Protein AF-A0A2V7I8X5-F1 (afdb_monomer)

Solvent-accessible surface area (backbone atoms only — not comparable to full-atom values): 5611 Å² total; per-residue (Å²): 108,69,52,76,79,36,79,85,63,81,86,85,86,81,80,52,68,72,61,45,58,56,58,72,71,51,79,95,72,78,91,53,64,64,49,34,68,77,73,60,54,71,85,90,58,57,72,68,51,38,41,64,73,49,48,50,55,51,52,50,62,65,49,58,70,51,64,71,69,74,76,66,88,84,87,88,82,88,80,85,81,129

Foldseek 3Di:
DVCVLPVPDDDDDDDDPVVVVVVVPDDPDDDCVCVCPVPNDDDPDDPVRCVPVPPSVVVCVVCVVVVVVVPDDDDDDDDDDD

Secondary structure (DSSP, 8-state):
-HHHH-TT--------HHHHHHHTTS-S----HHHHHHH----S--HHHIIIIIIHHHHHHHHHHHHTTTSS----------

Structure (mmCIF, N/CA/C/O backbone):
data_AF-A0A2V7I8X5-F1
#
_entry.id   AF-A0A2V7I8X5-F1
#
loop_
_atom_site.group_PDB
_atom_site.id
_atom_site.type_symbol
_atom_site.label_atom_id
_atom_site.label_alt_id
_atom_site.label_comp_id
_atom_site.label_asym_id
_atom_site.label_entity_id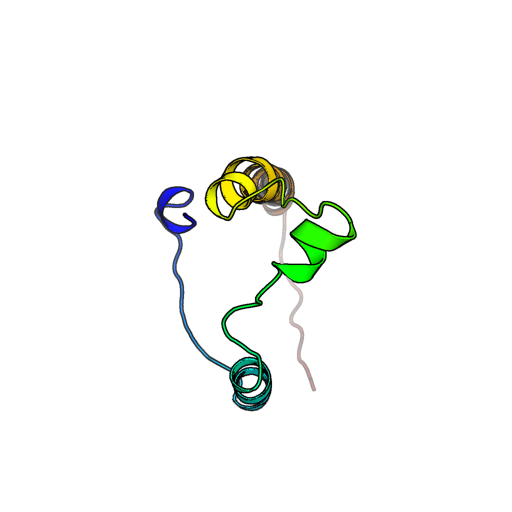
_atom_site.label_seq_id
_atom_site.pdbx_PDB_ins_code
_atom_site.Cartn_x
_atom_site.Cartn_y
_atom_site.Cartn_z
_atom_site.occupancy
_atom_site.B_iso_or_equiv
_atom_site.auth_seq_id
_atom_site.auth_comp_id
_atom_site.auth_asym_id
_atom_site.auth_atom_id
_atom_site.pdbx_PDB_model_num
ATOM 1 N N . LEU A 1 1 ? -3.773 -9.912 7.361 1.00 94.38 1 LEU A N 1
ATOM 2 C CA . LEU A 1 1 ? -2.987 -8.881 8.071 1.00 94.38 1 LEU A CA 1
ATOM 3 C C . LEU A 1 1 ? -3.836 -8.009 8.999 1.00 94.38 1 LEU A C 1
ATOM 5 O O . LEU A 1 1 ? -3.834 -8.277 10.190 1.00 94.38 1 LEU A O 1
ATOM 9 N N . VAL A 1 2 ? -4.638 -7.049 8.512 1.00 95.75 2 VAL A N 1
ATOM 10 C CA . VAL A 1 2 ? -5.397 -6.124 9.398 1.00 95.75 2 VAL A CA 1
ATOM 11 C C . VAL A 1 2 ? -6.321 -6.836 10.392 1.00 95.75 2 VAL A C 1
ATOM 13 O O . VAL A 1 2 ? -6.173 -6.638 11.589 1.00 95.75 2 VAL A O 1
ATOM 16 N N . ARG A 1 3 ? -7.226 -7.710 9.931 1.00 95.62 3 ARG A N 1
ATOM 17 C CA . ARG A 1 3 ? -8.134 -8.458 10.828 1.00 95.62 3 ARG A CA 1
ATOM 18 C C . ARG A 1 3 ? -7.417 -9.424 11.781 1.00 95.62 3 ARG A C 1
ATOM 20 O O . ARG A 1 3 ? -7.964 -9.758 12.820 1.00 95.62 3 ARG A O 1
ATOM 27 N N . GLN A 1 4 ? -6.206 -9.871 11.438 1.00 94.88 4 GLN A N 1
ATOM 28 C CA . GLN A 1 4 ? -5.388 -10.693 12.340 1.00 94.88 4 GLN A CA 1
ATOM 29 C C . GLN A 1 4 ? -4.786 -9.835 13.459 1.00 94.88 4 GLN A C 1
ATOM 31 O O . GLN A 1 4 ? -4.777 -10.254 14.608 1.00 94.88 4 GLN A O 1
ATOM 36 N N . ALA A 1 5 ? -4.320 -8.626 13.130 1.00 95.25 5 ALA A N 1
ATOM 37 C CA . ALA A 1 5 ? -3.787 -7.678 14.107 1.00 95.25 5 ALA A CA 1
ATOM 38 C C . ALA A 1 5 ? -4.886 -7.029 14.970 1.00 95.25 5 ALA A C 1
ATOM 40 O O . ALA A 1 5 ? -4.653 -6.704 16.131 1.00 95.25 5 ALA A O 1
ATOM 41 N N . PHE A 1 6 ? -6.087 -6.855 14.413 1.00 94.56 6 PHE A N 1
ATOM 42 C CA . PHE A 1 6 ? -7.231 -6.214 15.057 1.00 94.56 6 PHE A CA 1
ATOM 43 C C . PHE A 1 6 ? -8.492 -7.049 14.817 1.00 94.56 6 PHE A C 1
ATOM 45 O O . PHE A 1 6 ? -9.201 -6.856 13.830 1.00 94.56 6 PHE A O 1
ATOM 52 N N . ALA A 1 7 ? -8.775 -7.985 15.725 1.00 93.06 7 ALA A N 1
ATOM 53 C CA . ALA A 1 7 ? -9.852 -8.967 15.560 1.00 93.06 7 ALA A CA 1
ATOM 54 C C . ALA A 1 7 ? -11.248 -8.344 15.353 1.00 93.06 7 ALA A C 1
ATOM 56 O O . ALA A 1 7 ? -12.082 -8.924 14.666 1.00 93.06 7 ALA A O 1
ATOM 57 N N . GLY A 1 8 ? -11.489 -7.150 15.905 1.00 94.69 8 GLY A N 1
ATOM 58 C CA . GLY A 1 8 ? -12.740 -6.400 15.739 1.00 94.69 8 GLY A CA 1
ATOM 59 C C . GLY A 1 8 ? -12.769 -5.445 14.542 1.00 94.69 8 GLY A C 1
ATOM 60 O O . GLY A 1 8 ? -13.661 -4.610 14.468 1.00 94.69 8 GLY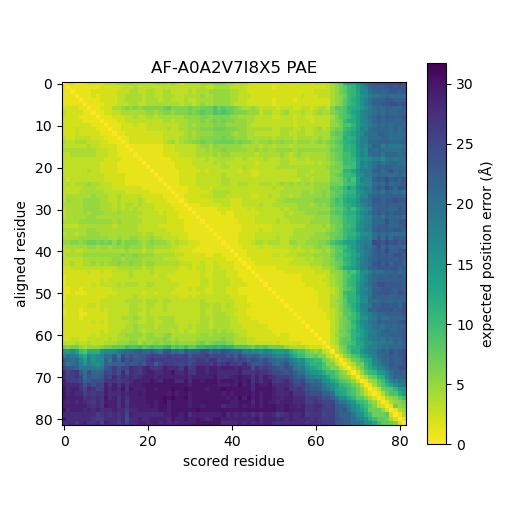 A O 1
ATOM 61 N N . ALA A 1 9 ? -11.786 -5.488 13.636 1.00 95.81 9 ALA A N 1
ATOM 62 C CA . ALA A 1 9 ? -11.746 -4.564 12.507 1.00 95.81 9 ALA A CA 1
ATOM 63 C C . ALA A 1 9 ? -12.848 -4.863 11.478 1.00 95.81 9 ALA A C 1
ATOM 65 O O . ALA A 1 9 ? -12.826 -5.880 10.772 1.00 95.81 9 ALA A O 1
ATOM 66 N N . GLU A 1 10 ? -13.766 -3.913 11.336 1.00 96.50 10 GLU A N 1
ATOM 67 C CA . GLU A 1 10 ? -14.790 -3.902 10.298 1.00 96.50 10 GLU A CA 1
ATOM 68 C C . GLU A 1 10 ? -14.281 -3.175 9.047 1.00 96.50 10 GLU A C 1
ATOM 70 O O . GLU A 1 10 ? -13.582 -2.166 9.126 1.00 96.50 10 GLU A O 1
ATOM 75 N N . ILE A 1 11 ? -14.606 -3.712 7.869 1.00 94.81 11 ILE A N 1
ATOM 76 C CA . ILE A 1 11 ? -14.199 -3.155 6.574 1.00 94.81 11 ILE A CA 1
ATOM 77 C C . ILE A 1 11 ? -15.444 -3.119 5.695 1.00 94.81 11 ILE A C 1
ATOM 79 O O . ILE A 1 11 ? -16.073 -4.157 5.488 1.00 94.81 11 ILE A O 1
ATOM 83 N N . ALA A 1 12 ? -15.772 -1.941 5.173 1.00 96.06 12 ALA A N 1
ATOM 84 C CA . ALA A 1 12 ? -16.859 -1.725 4.228 1.00 96.06 12 ALA A CA 1
ATOM 85 C C . ALA A 1 12 ? -16.328 -1.042 2.962 1.00 96.06 12 ALA A C 1
ATOM 87 O O . ALA A 1 12 ? -15.311 -0.349 2.999 1.00 96.06 12 ALA A O 1
ATOM 88 N N . PHE A 1 13 ? -17.033 -1.221 1.847 1.00 95.81 13 PHE A N 1
ATOM 89 C CA . PHE A 1 13 ? -16.661 -0.653 0.555 1.00 95.81 13 PHE A CA 1
ATOM 90 C C . PHE A 1 13 ? -17.780 0.253 0.048 1.00 95.81 13 PHE A C 1
ATOM 92 O O . PHE A 1 13 ? -18.875 -0.208 -0.261 1.00 95.81 13 PHE A O 1
ATOM 99 N N . ALA A 1 14 ? -17.483 1.545 -0.052 1.00 97.12 14 ALA A N 1
ATOM 100 C CA . ALA A 1 14 ? -18.343 2.551 -0.667 1.00 97.12 14 ALA A CA 1
ATOM 101 C C . ALA A 1 14 ? -17.502 3.363 -1.668 1.00 97.12 14 ALA A C 1
ATOM 103 O O . ALA A 1 14 ? -17.102 4.490 -1.366 1.00 97.12 14 ALA A O 1
ATOM 104 N N . PRO A 1 15 ? -17.121 2.762 -2.813 1.00 95.75 15 PRO A N 1
ATOM 105 C CA . PRO A 1 15 ? -16.184 3.383 -3.736 1.00 95.75 15 PRO A CA 1
ATOM 106 C C . PRO A 1 15 ? -16.788 4.633 -4.378 1.00 95.75 15 PRO A C 1
ATOM 108 O O . PRO A 1 15 ? -17.902 4.625 -4.905 1.00 95.75 15 PRO A O 1
ATOM 111 N N . ASP A 1 16 ? -16.010 5.711 -4.377 1.00 98.19 16 ASP A N 1
ATOM 112 C CA . ASP A 1 16 ? -16.296 6.879 -5.199 1.00 98.19 16 ASP A CA 1
ATOM 113 C C . ASP A 1 16 ? -16.004 6.538 -6.665 1.00 98.19 16 ASP A C 1
ATOM 115 O O . ASP A 1 16 ? -14.882 6.158 -7.004 1.00 98.19 16 ASP A O 1
ATOM 119 N N . ARG A 1 17 ? -17.000 6.690 -7.548 1.00 97.88 17 ARG A N 1
ATOM 120 C CA . ARG A 1 17 ? -16.876 6.280 -8.957 1.00 97.88 17 ARG A CA 1
ATOM 121 C C . ARG A 1 17 ? -15.762 7.010 -9.706 1.00 97.88 17 ARG A C 1
ATOM 123 O O . ARG A 1 17 ? -15.151 6.415 -10.587 1.00 97.88 17 ARG A O 1
ATOM 130 N N . ARG A 1 18 ? -15.490 8.279 -9.382 1.00 98.06 18 ARG A N 1
ATOM 131 C CA . ARG A 1 18 ? -14.428 9.043 -10.054 1.00 98.06 18 ARG A CA 1
ATOM 132 C C . ARG A 1 18 ? -13.056 8.542 -9.623 1.00 98.06 18 ARG A C 1
ATOM 134 O O . ARG A 1 18 ? -12.183 8.388 -10.467 1.00 98.06 18 ARG A O 1
ATOM 141 N N . ARG A 1 19 ? -12.870 8.259 -8.331 1.00 98.00 19 ARG A N 1
ATOM 142 C CA . ARG A 1 19 ? -11.613 7.688 -7.823 1.00 98.00 19 ARG A CA 1
ATOM 143 C C . ARG A 1 19 ? -11.406 6.253 -8.286 1.00 98.00 19 ARG A C 1
ATOM 145 O O . ARG A 1 19 ? -10.292 5.918 -8.666 1.00 98.00 19 ARG A O 1
ATOM 152 N N . GLN A 1 20 ? -12.462 5.442 -8.311 1.00 98.44 20 GLN A N 1
ATOM 153 C CA . GLN A 1 20 ? -12.380 4.068 -8.799 1.00 98.44 20 GLN A CA 1
ATOM 154 C C . GLN A 1 20 ? -11.932 4.033 -10.262 1.00 98.44 20 GLN A C 1
ATOM 156 O O . GLN A 1 20 ? -10.989 3.323 -10.568 1.00 98.44 20 GLN A O 1
ATOM 161 N N . ALA A 1 21 ? -12.486 4.893 -11.125 1.00 98.44 21 ALA A N 1
ATOM 162 C CA . ALA A 1 21 ? -12.064 4.974 -12.526 1.00 98.44 21 ALA A CA 1
ATOM 163 C C . ALA A 1 21 ? -10.574 5.336 -12.701 1.00 98.44 21 ALA A C 1
ATOM 165 O O . ALA A 1 21 ? -9.950 4.914 -13.671 1.00 98.44 21 ALA A O 1
ATOM 166 N N . ILE A 1 22 ? -9.990 6.104 -11.772 1.00 98.25 22 ILE A N 1
ATOM 167 C CA . ILE A 1 22 ? -8.546 6.382 -11.772 1.00 98.25 22 ILE A CA 1
ATOM 168 C C . ILE A 1 22 ? -7.772 5.116 -11.395 1.00 98.25 22 ILE A C 1
ATOM 170 O O . ILE A 1 22 ? -6.828 4.763 -12.094 1.00 98.25 22 ILE A O 1
ATOM 174 N N . VAL A 1 23 ? -8.180 4.422 -10.329 1.00 97.38 23 VAL A N 1
ATOM 175 C CA . VAL A 1 23 ? -7.528 3.180 -9.877 1.00 97.38 23 VAL A CA 1
ATOM 176 C C . VAL A 1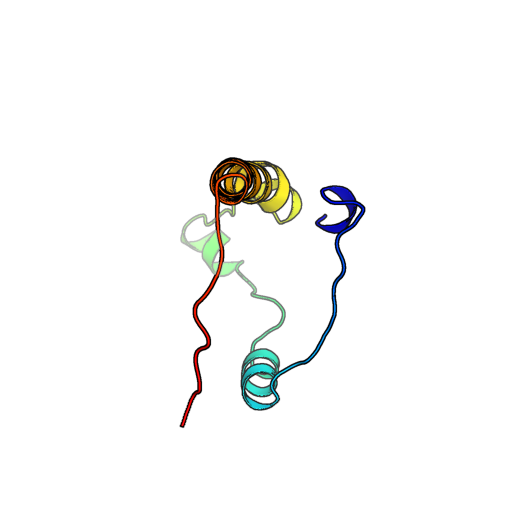 23 ? -7.619 2.088 -10.945 1.00 97.38 23 VAL A C 1
ATOM 178 O O . VAL A 1 23 ? -6.615 1.450 -11.235 1.00 97.38 23 VAL A O 1
ATOM 181 N N . ASP A 1 24 ? -8.776 1.938 -11.592 1.00 97.75 24 ASP A N 1
ATOM 182 C CA . ASP A 1 24 ? -9.014 0.957 -12.661 1.00 97.75 24 ASP A CA 1
ATOM 183 C C . ASP A 1 24 ? -8.134 1.197 -13.899 1.00 97.75 24 ASP A C 1
ATOM 185 O O . ASP A 1 24 ? -7.951 0.300 -14.717 1.00 97.75 24 ASP A O 1
ATOM 189 N N . SER A 1 25 ? -7.599 2.412 -14.062 1.00 97.88 25 SER A N 1
ATOM 190 C CA . SER A 1 25 ? -6.713 2.755 -15.179 1.00 97.88 25 SER A CA 1
ATOM 191 C C . SER A 1 25 ? -5.239 2.413 -14.932 1.00 97.88 25 SER A C 1
ATOM 193 O O . SER A 1 25 ? -4.428 2.521 -15.853 1.00 97.88 25 SER A O 1
ATOM 195 N N . TRP A 1 26 ? -4.866 2.046 -13.703 1.00 98.06 26 TRP A N 1
ATOM 196 C CA . TRP A 1 26 ? -3.484 1.728 -13.341 1.00 98.06 26 TRP A CA 1
ATOM 197 C C . TRP A 1 26 ? -3.170 0.247 -13.593 1.00 98.06 26 TRP A C 1
ATOM 199 O O . TRP A 1 26 ? -4.066 -0.592 -13.499 1.00 98.06 26 TRP A O 1
ATOM 209 N N . PRO A 1 27 ? -1.906 -0.104 -13.904 1.00 97.50 27 PRO A N 1
ATOM 210 C CA . PRO A 1 27 ? -1.507 -1.503 -13.989 1.00 97.50 27 PRO A CA 1
ATOM 211 C C . PRO A 1 27 ? -1.598 -2.170 -12.610 1.00 97.50 27 PRO A C 1
ATOM 213 O O . PRO A 1 27 ? -1.305 -1.544 -11.591 1.00 97.50 27 PRO A O 1
ATOM 216 N N . GLU A 1 28 ? -1.973 -3.448 -12.586 1.00 96.25 28 GLU A N 1
ATOM 217 C CA . GLU A 1 28 ? -2.037 -4.233 -11.346 1.00 96.25 28 GLU A CA 1
ATOM 218 C C . GLU A 1 28 ? -0.651 -4.580 -10.782 1.00 96.25 28 GLU A C 1
ATOM 220 O O . GLU A 1 28 ? -0.497 -4.709 -9.569 1.00 96.25 28 GLU A O 1
ATOM 225 N N . ASP A 1 29 ? 0.353 -4.699 -11.656 1.00 96.19 29 ASP A N 1
ATOM 226 C CA . ASP A 1 29 ? 1.726 -5.060 -11.311 1.00 96.19 29 ASP A CA 1
ATOM 227 C C . ASP A 1 29 ? 2.737 -4.331 -12.213 1.00 96.19 29 ASP A C 1
ATOM 229 O O . ASP A 1 29 ? 2.408 -3.858 -13.307 1.00 96.19 29 ASP A O 1
ATOM 233 N N . VAL A 1 30 ? 3.979 -4.225 -11.745 1.00 95.00 30 VAL A N 1
ATOM 234 C CA . VAL A 1 30 ? 5.072 -3.520 -12.418 1.00 95.00 30 VAL A CA 1
ATOM 235 C C . VAL A 1 30 ? 6.261 -4.460 -12.589 1.00 95.00 30 VAL A C 1
ATOM 237 O O . VAL A 1 30 ? 6.899 -4.855 -11.616 1.00 95.00 30 VAL A O 1
ATOM 240 N N . ASP A 1 31 ? 6.624 -4.745 -13.843 1.00 96.81 31 ASP A N 1
ATOM 241 C CA . ASP A 1 31 ? 7.881 -5.427 -14.160 1.00 96.81 31 ASP A CA 1
ATOM 242 C C . ASP A 1 31 ? 9.075 -4.503 -13.863 1.00 96.81 31 ASP A C 1
ATOM 244 O O . ASP A 1 31 ? 9.427 -3.606 -14.637 1.00 96.81 31 ASP A O 1
ATOM 248 N N . ASP A 1 32 ? 9.718 -4.742 -12.722 1.00 96.56 32 ASP A N 1
ATOM 249 C CA . ASP A 1 32 ? 10.890 -4.007 -12.258 1.00 96.56 32 ASP A CA 1
ATOM 250 C C . ASP A 1 32 ? 12.229 -4.655 -12.676 1.00 96.56 32 ASP A C 1
ATOM 252 O O . ASP A 1 32 ? 13.295 -4.198 -12.248 1.00 96.56 32 ASP A O 1
ATOM 256 N N . THR A 1 33 ? 12.231 -5.676 -13.549 1.00 98.06 33 THR A N 1
ATOM 257 C CA . THR A 1 33 ? 13.438 -6.448 -13.921 1.00 98.06 33 THR A CA 1
ATOM 258 C C . THR A 1 33 ? 14.570 -5.579 -14.462 1.00 98.06 33 THR A C 1
ATOM 260 O O . THR A 1 33 ? 15.739 -5.807 -14.135 1.00 98.06 33 THR A O 1
ATOM 263 N N . ARG A 1 34 ? 14.252 -4.541 -15.250 1.00 98.19 34 ARG A N 1
ATOM 264 C CA . ARG A 1 34 ? 15.257 -3.582 -15.736 1.00 98.19 34 ARG A CA 1
ATOM 265 C C . ARG A 1 34 ? 15.923 -2.833 -14.591 1.00 98.19 34 ARG A C 1
ATOM 267 O O . ARG A 1 34 ? 17.139 -2.700 -14.597 1.00 98.19 34 ARG A O 1
ATOM 274 N N . ALA A 1 35 ? 15.160 -2.397 -13.592 1.00 98.31 35 ALA A N 1
ATOM 275 C CA . ALA A 1 35 ? 15.714 -1.686 -12.447 1.00 98.31 35 ALA A CA 1
ATOM 276 C C . ALA A 1 35 ? 16.637 -2.581 -11.609 1.00 98.31 35 ALA A C 1
ATOM 278 O O . ALA A 1 35 ? 17.722 -2.161 -11.196 1.00 98.31 35 ALA A O 1
ATOM 279 N N . ARG A 1 36 ? 16.243 -3.847 -11.423 1.00 98.06 36 ARG A N 1
ATOM 280 C CA . ARG A 1 36 ? 17.073 -4.853 -10.746 1.00 98.06 36 ARG A CA 1
ATOM 281 C C . ARG A 1 36 ? 18.392 -5.087 -11.477 1.00 98.06 36 ARG A C 1
ATOM 283 O O . ARG A 1 36 ? 19.428 -5.218 -10.832 1.00 98.06 36 ARG A O 1
ATOM 290 N N . ARG A 1 37 ? 18.355 -5.138 -12.811 1.00 98.38 37 ARG A N 1
ATOM 291 C CA . ARG A 1 37 ? 19.534 -5.378 -13.653 1.00 98.38 37 ARG A CA 1
ATOM 292 C C . ARG A 1 37 ? 20.447 -4.158 -13.746 1.00 98.38 37 ARG A C 1
ATOM 294 O O . ARG A 1 37 ? 21.649 -4.295 -13.559 1.00 98.38 37 ARG A O 1
ATOM 301 N N . ASP A 1 38 ? 19.888 -2.995 -14.062 1.00 98.56 38 ASP A N 1
ATOM 302 C CA . ASP A 1 38 ? 20.670 -1.839 -14.510 1.00 98.56 38 ASP A CA 1
ATOM 303 C C . ASP A 1 38 ? 21.304 -1.080 -13.338 1.00 98.56 38 ASP A C 1
ATOM 305 O O . ASP A 1 38 ? 22.402 -0.545 -13.470 1.00 98.56 38 ASP A O 1
ATOM 309 N N . TRP A 1 39 ? 20.639 -1.047 -12.180 1.00 97.88 39 TRP A N 1
ATOM 310 C CA . TRP A 1 39 ? 21.120 -0.316 -11.001 1.00 97.88 39 TRP A CA 1
ATOM 311 C C . TRP A 1 39 ? 20.926 -1.081 -9.689 1.00 97.88 39 TRP A C 1
ATOM 313 O O . TRP A 1 39 ? 21.004 -0.505 -8.605 1.00 97.88 39 TRP A O 1
ATOM 323 N N . GLY A 1 40 ? 20.713 -2.398 -9.772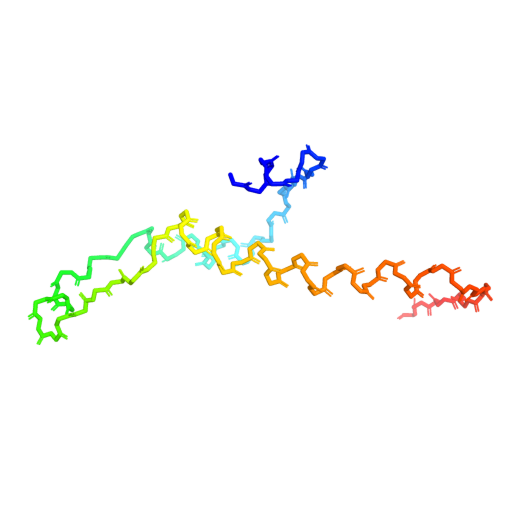 1.00 98.06 40 GLY A N 1
ATOM 324 C CA . GLY A 1 40 ? 20.708 -3.270 -8.602 1.00 98.06 40 GLY A CA 1
ATOM 325 C C . GLY A 1 40 ? 19.521 -3.051 -7.668 1.00 98.06 40 GLY A C 1
ATOM 326 O O . GLY A 1 40 ? 19.633 -3.372 -6.483 1.00 98.06 40 GLY A O 1
ATOM 327 N N . PHE A 1 41 ? 18.403 -2.505 -8.163 1.00 97.75 41 PHE A N 1
ATOM 328 C CA . PHE A 1 41 ? 17.217 -2.297 -7.336 1.00 97.75 41 PHE A CA 1
ATOM 329 C C . PHE A 1 41 ? 16.795 -3.607 -6.659 1.00 97.75 41 PHE A C 1
ATOM 331 O O . PHE A 1 41 ? 16.667 -4.651 -7.301 1.00 97.75 41 PHE A O 1
ATOM 338 N N . ARG A 1 42 ? 16.609 -3.562 -5.339 1.00 96.62 42 ARG A N 1
ATOM 339 C CA . ARG A 1 42 ? 16.203 -4.706 -4.520 1.00 96.62 42 ARG A CA 1
ATOM 340 C C . ARG A 1 42 ? 15.265 -4.218 -3.418 1.00 96.62 42 ARG A C 1
ATOM 342 O O . ARG A 1 42 ? 15.751 -3.593 -2.473 1.00 96.62 42 ARG A O 1
ATOM 349 N N . PRO A 1 43 ? 13.945 -4.468 -3.509 1.00 94.56 43 PRO A N 1
ATOM 350 C CA . PRO A 1 43 ? 13.027 -4.068 -2.452 1.00 94.56 43 PRO A CA 1
ATOM 351 C C . PRO A 1 43 ? 13.390 -4.799 -1.156 1.00 94.56 43 PRO A C 1
ATOM 353 O O . PRO A 1 43 ? 13.496 -6.023 -1.127 1.00 94.56 43 PRO A O 1
ATOM 356 N N . ALA A 1 44 ? 13.617 -4.036 -0.087 1.00 95.62 44 ALA A N 1
ATOM 357 C CA . ALA A 1 44 ? 14.017 -4.583 1.210 1.00 95.62 44 ALA A CA 1
ATOM 358 C C . ALA A 1 44 ? 12.830 -5.118 2.030 1.00 95.62 44 ALA A C 1
ATOM 360 O O . ALA A 1 44 ? 13.028 -5.883 2.975 1.00 95.62 44 ALA A O 1
ATOM 361 N N . TYR A 1 45 ? 11.613 -4.700 1.685 1.00 96.31 45 TYR A N 1
ATOM 362 C CA . TYR A 1 45 ? 10.391 -5.049 2.392 1.00 96.31 45 TYR A CA 1
ATOM 363 C C . TYR A 1 45 ? 9.350 -5.570 1.406 1.00 96.31 45 TYR A C 1
ATOM 365 O O . TYR A 1 45 ? 9.024 -4.895 0.431 1.00 96.31 45 TYR A O 1
ATOM 373 N N . ASP A 1 46 ? 8.828 -6.759 1.686 1.00 96.25 46 ASP A N 1
ATOM 374 C CA . ASP A 1 46 ? 7.602 -7.272 1.081 1.00 96.25 46 ASP A CA 1
ATOM 375 C C . ASP A 1 46 ? 6.372 -6.791 1.875 1.00 96.25 46 ASP A C 1
ATOM 377 O O . ASP A 1 46 ? 6.486 -5.980 2.804 1.00 96.25 46 ASP A O 1
ATOM 381 N N . LEU A 1 47 ? 5.179 -7.259 1.502 1.00 96.62 47 LEU A N 1
ATOM 382 C CA . LEU A 1 47 ? 3.932 -6.864 2.155 1.00 96.62 47 LEU A CA 1
ATOM 383 C C . LEU A 1 47 ? 3.910 -7.235 3.645 1.00 96.62 47 LEU A C 1
ATOM 385 O O . LEU A 1 47 ? 3.587 -6.384 4.477 1.00 96.62 47 LEU A O 1
ATOM 389 N N . ASP A 1 48 ? 4.256 -8.476 3.988 1.00 97.31 48 ASP A N 1
ATOM 390 C CA . ASP A 1 48 ? 4.223 -8.971 5.365 1.00 97.31 48 ASP A CA 1
ATOM 391 C C . ASP A 1 48 ? 5.211 -8.215 6.249 1.00 97.31 48 ASP A C 1
ATOM 393 O O . ASP A 1 48 ? 4.862 -7.761 7.344 1.00 97.31 48 ASP A O 1
ATOM 397 N N . ARG A 1 49 ? 6.432 -8.014 5.757 1.00 97.62 49 ARG A N 1
ATOM 398 C CA . ARG A 1 49 ? 7.474 -7.290 6.472 1.00 97.62 49 ARG A CA 1
ATOM 399 C C . ARG A 1 49 ? 7.115 -5.818 6.630 1.00 97.62 49 ARG A C 1
ATOM 401 O O . ARG A 1 49 ? 7.217 -5.278 7.730 1.00 97.62 49 ARG A O 1
ATOM 408 N N . THR A 1 50 ? 6.628 -5.174 5.566 1.00 97.88 50 THR A N 1
ATOM 409 C CA . THR A 1 50 ? 6.150 -3.781 5.623 1.00 97.88 50 THR A CA 1
ATOM 410 C C . THR A 1 50 ? 5.033 -3.637 6.651 1.00 97.88 50 THR A C 1
ATOM 412 O O . THR A 1 50 ? 5.041 -2.711 7.464 1.00 97.88 50 THR A O 1
ATOM 415 N N . PHE A 1 51 ? 4.067 -4.557 6.644 1.00 98.06 51 PHE A N 1
ATOM 416 C CA . PHE A 1 51 ? 2.934 -4.497 7.552 1.00 98.06 51 PHE A CA 1
ATOM 417 C C . PHE A 1 51 ? 3.361 -4.681 9.012 1.00 98.06 51 PHE A C 1
ATOM 419 O O . PHE A 1 51 ? 3.012 -3.854 9.854 1.00 98.06 51 PHE A O 1
ATOM 426 N N . ASN A 1 52 ? 4.124 -5.734 9.309 1.00 97.69 52 ASN A N 1
ATOM 427 C CA . ASN A 1 52 ? 4.441 -6.131 10.681 1.00 97.69 52 ASN A CA 1
ATOM 428 C C . ASN A 1 52 ? 5.576 -5.309 11.307 1.00 97.69 52 ASN A C 1
ATOM 430 O O . ASN A 1 52 ? 5.498 -4.978 12.488 1.00 97.69 52 ASN A O 1
ATOM 434 N N . GLU A 1 53 ? 6.614 -4.959 10.543 1.00 97.62 53 GLU A N 1
ATOM 435 C CA . GLU A 1 53 ? 7.779 -4.238 11.080 1.00 97.62 53 GLU A CA 1
ATOM 436 C C . GLU A 1 53 ? 7.608 -2.717 11.019 1.00 97.62 53 GLU A C 1
ATOM 438 O O . GLU A 1 53 ? 8.111 -2.005 11.890 1.00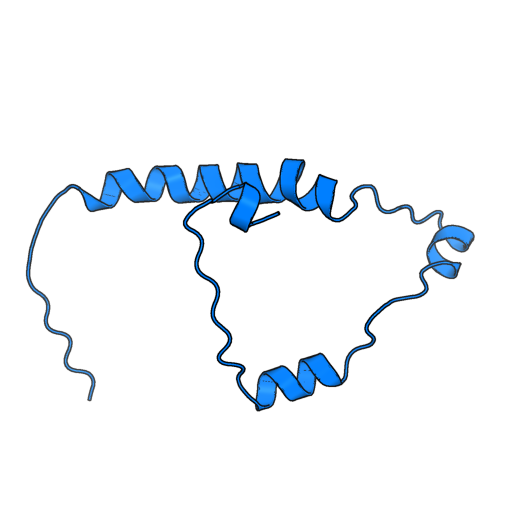 97.62 53 GLU A O 1
ATOM 443 N N . TYR A 1 54 ? 6.895 -2.200 10.011 1.00 96.00 54 TYR A N 1
ATOM 444 C CA . TYR A 1 54 ? 6.766 -0.759 9.798 1.00 96.00 54 TYR A CA 1
ATOM 445 C C . TYR A 1 54 ? 5.364 -0.231 10.114 1.00 96.00 54 TYR A C 1
ATOM 447 O O . TYR A 1 54 ? 5.218 0.598 11.012 1.00 96.00 54 TYR A O 1
ATOM 455 N N . LEU A 1 55 ? 4.312 -0.680 9.429 1.00 97.00 55 LEU A N 1
ATOM 456 C CA . LEU A 1 55 ? 2.989 -0.054 9.558 1.00 97.00 55 LEU A CA 1
ATOM 457 C C . LEU A 1 55 ? 2.359 -0.283 10.937 1.00 97.00 55 LEU A C 1
ATOM 459 O O . LEU A 1 55 ? 2.009 0.682 11.623 1.00 97.00 55 LEU A O 1
ATOM 463 N N . LEU A 1 56 ? 2.229 -1.540 11.363 1.00 97.06 56 LEU A N 1
ATOM 464 C CA . LEU A 1 56 ? 1.490 -1.904 12.570 1.00 97.06 56 LEU A CA 1
ATOM 465 C C . LEU A 1 56 ? 2.069 -1.261 13.849 1.00 97.06 56 LEU A C 1
ATOM 467 O O . LEU A 1 56 ? 1.292 -0.637 14.584 1.00 97.06 56 LEU A O 1
ATOM 471 N N . PRO A 1 57 ? 3.391 -1.305 14.122 1.00 96.69 57 PRO A N 1
ATOM 472 C CA . PRO A 1 57 ? 3.950 -0.692 15.327 1.00 96.69 57 PRO A CA 1
ATOM 473 C C . PRO A 1 57 ? 3.789 0.833 15.332 1.00 96.69 57 PRO A C 1
ATOM 475 O O . PRO A 1 57 ? 3.448 1.429 16.358 1.00 96.69 57 PRO A O 1
ATOM 478 N N . ASN A 1 58 ? 3.996 1.482 14.179 1.00 96.56 58 ASN A N 1
ATOM 479 C CA . ASN A 1 58 ? 3.921 2.938 14.070 1.00 96.56 58 ASN A CA 1
ATOM 480 C C . ASN A 1 58 ? 2.482 3.456 14.216 1.00 96.56 58 ASN A C 1
ATOM 482 O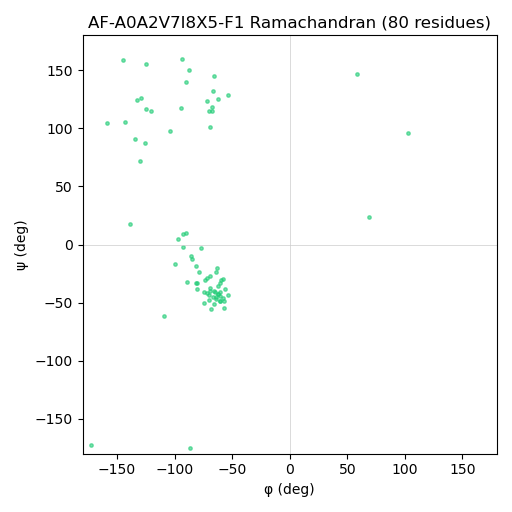 O . ASN A 1 58 ? 2.262 4.420 14.956 1.00 96.56 58 ASN A O 1
ATOM 486 N N . VAL A 1 59 ? 1.507 2.805 13.572 1.00 94.81 59 VAL A N 1
ATOM 487 C CA . VAL A 1 59 ? 0.080 3.147 13.695 1.00 94.81 59 VAL A CA 1
ATOM 488 C C . VAL A 1 59 ? -0.399 2.912 15.128 1.00 94.81 59 VAL A C 1
ATOM 490 O O . VAL A 1 59 ? -0.970 3.820 15.733 1.00 94.81 59 VAL A O 1
ATOM 493 N N . THR A 1 60 ? -0.077 1.761 15.725 1.00 95.31 60 THR A N 1
ATOM 494 C CA . THR A 1 60 ? -0.449 1.450 17.116 1.00 95.31 60 THR A CA 1
ATOM 495 C C . THR A 1 60 ? 0.082 2.514 18.077 1.00 95.31 60 THR A C 1
ATOM 497 O O . THR A 1 60 ? -0.679 3.101 18.844 1.00 95.31 60 THR A O 1
ATOM 500 N N . ARG A 1 61 ? 1.368 2.875 17.972 1.00 95.62 61 ARG A N 1
ATOM 501 C CA . ARG A 1 61 ? 1.977 3.930 18.800 1.00 95.62 61 ARG A CA 1
ATOM 502 C C . ARG A 1 61 ? 1.337 5.307 18.586 1.00 95.62 61 ARG A C 1
ATOM 504 O O . ARG A 1 61 ? 1.253 6.108 19.522 1.00 95.62 61 ARG A O 1
ATOM 511 N N . ARG A 1 62 ? 0.924 5.626 17.355 1.00 95.00 62 ARG A N 1
ATOM 512 C CA . ARG A 1 62 ? 0.319 6.923 17.010 1.00 95.00 62 ARG A CA 1
ATOM 513 C C . ARG A 1 62 ? -1.064 7.101 17.634 1.00 95.00 62 ARG A C 1
ATOM 515 O O . ARG A 1 62 ? -1.374 8.224 18.042 1.00 95.00 62 ARG A O 1
ATOM 522 N N . TYR A 1 63 ? -1.856 6.033 17.707 1.00 90.44 63 TYR A N 1
ATOM 523 C CA . TYR A 1 63 ? -3.237 6.072 18.197 1.00 90.44 63 TYR A CA 1
ATOM 524 C C . TYR A 1 63 ? -3.403 5.608 19.652 1.00 90.44 63 TYR A C 1
ATOM 526 O O . TYR A 1 63 ? -4.374 6.015 20.284 1.00 90.44 63 TYR A O 1
ATOM 534 N N . ALA A 1 64 ? -2.425 4.907 20.244 1.00 87.06 64 ALA A N 1
ATOM 535 C CA . ALA A 1 64 ? -2.412 4.599 21.681 1.00 87.06 64 ALA A CA 1
ATOM 536 C C . ALA A 1 64 ? -2.575 5.870 22.546 1.00 87.06 64 ALA A C 1
ATOM 538 O O . ALA A 1 64 ? -3.423 5.926 23.430 1.00 87.06 64 ALA A O 1
ATOM 539 N N . ARG A 1 65 ? -1.868 6.954 22.190 1.00 65.88 65 ARG A N 1
ATOM 540 C CA . ARG A 1 65 ? -1.933 8.271 22.864 1.00 65.88 65 ARG A CA 1
ATOM 541 C C . ARG A 1 65 ? -3.169 9.117 22.525 1.00 65.88 65 ARG A C 1
ATOM 543 O O . ARG A 1 65 ? -3.281 10.253 22.986 1.00 65.88 65 ARG A O 1
ATOM 550 N N . GLY A 1 66 ? -4.037 8.649 21.630 1.00 58.34 66 GLY A N 1
ATOM 551 C CA . GLY A 1 66 ? -5.314 9.305 21.331 1.00 58.34 66 GLY A CA 1
ATOM 552 C C . GLY A 1 66 ? -6.388 8.946 22.357 1.00 58.34 66 GLY A C 1
ATOM 553 O O . GLY A 1 66 ? -7.189 9.800 22.713 1.00 58.34 66 GLY A O 1
ATOM 554 N N . SER A 1 67 ? -6.335 7.717 22.880 1.00 54.72 67 SER A N 1
ATOM 555 C CA . SER A 1 67 ? -7.332 7.171 23.810 1.00 54.72 67 SER A CA 1
ATOM 556 C C . SER A 1 67 ? -7.319 7.815 25.207 1.00 54.72 67 SER A C 1
ATOM 558 O O . SER A 1 67 ? -8.365 7.918 25.836 1.00 54.72 67 SER A O 1
ATOM 560 N N . GLU A 1 68 ? -6.176 8.343 25.660 1.00 47.25 68 GLU A N 1
ATOM 561 C CA . GLU A 1 68 ? -6.040 9.019 26.964 1.00 47.25 68 GLU A CA 1
ATOM 562 C C . GLU A 1 68 ? -6.578 10.464 26.963 1.00 47.25 68 GLU A C 1
ATOM 564 O O . GLU A 1 68 ? -6.954 10.990 28.006 1.00 47.25 68 GLU A O 1
ATOM 569 N N . ARG A 1 69 ? -6.653 11.120 25.794 1.00 51.78 69 ARG A N 1
ATOM 570 C CA . ARG A 1 69 ? -7.138 12.511 25.666 1.00 51.78 69 ARG A CA 1
ATOM 571 C C . ARG A 1 69 ? -8.657 12.633 25.546 1.00 51.78 69 ARG A C 1
ATOM 573 O O . ARG A 1 69 ? -9.180 13.731 25.681 1.00 51.78 69 ARG A O 1
ATOM 580 N N . SER A 1 70 ? -9.362 11.528 25.316 1.00 48.41 70 SER A N 1
ATOM 581 C CA . SER A 1 70 ? -10.824 11.505 25.164 1.00 48.41 70 SER A CA 1
ATOM 582 C C . SER A 1 70 ? -11.579 11.230 26.473 1.00 48.41 70 SER A C 1
ATOM 584 O O . SER A 1 70 ? -12.804 11.236 26.468 1.00 48.41 70 SER A O 1
ATOM 586 N N . ALA A 1 71 ? -10.878 11.005 27.592 1.00 51.06 71 ALA A N 1
ATOM 587 C CA . ALA A 1 71 ? -11.483 10.661 28.885 1.00 51.06 71 ALA A CA 1
ATOM 588 C C . ALA A 1 71 ? -11.681 11.857 29.843 1.00 51.06 71 ALA A C 1
ATOM 590 O O . ALA A 1 71 ? -12.107 11.665 30.980 1.00 51.06 71 ALA A O 1
ATOM 591 N N . GLY A 1 72 ? -11.394 13.090 29.411 1.00 39.44 72 GLY A N 1
ATOM 592 C CA . GLY A 1 72 ? -11.513 14.289 30.245 1.00 39.44 72 GLY A CA 1
ATOM 593 C C . GLY A 1 72 ? -12.386 15.379 29.626 1.00 39.44 72 GLY A C 1
ATOM 594 O O . GLY A 1 72 ? -11.821 16.265 29.005 1.00 39.44 72 GLY A O 1
ATOM 595 N N . ALA A 1 73 ? -13.707 15.315 29.878 1.00 38.38 73 ALA A N 1
ATOM 596 C CA . ALA A 1 73 ? -14.692 16.424 29.939 1.00 38.38 73 ALA A CA 1
ATOM 597 C C . ALA A 1 73 ? -14.881 17.322 28.676 1.00 38.38 73 ALA A C 1
ATOM 599 O O . ALA A 1 73 ? -13.931 17.634 27.980 1.00 38.38 73 ALA A O 1
ATOM 600 N N . MET A 1 74 ? -16.034 17.892 28.297 1.00 43.50 74 MET A N 1
ATOM 601 C CA . MET A 1 74 ? -17.451 17.924 28.711 1.00 43.50 74 MET A CA 1
ATOM 602 C C . MET A 1 74 ? -18.220 18.727 27.593 1.00 43.50 74 MET A C 1
ATOM 604 O O . MET A 1 74 ? -17.625 18.966 26.543 1.00 43.50 74 MET A O 1
ATOM 608 N N . PRO A 1 75 ? -19.519 19.090 27.714 1.00 47.47 75 PRO A N 1
ATOM 609 C CA . PRO A 1 75 ? -20.498 19.114 26.627 1.00 47.47 75 PRO A CA 1
ATOM 610 C C . PRO A 1 75 ? -20.658 20.472 25.926 1.00 47.47 75 PRO A C 1
ATOM 612 O O . PRO A 1 75 ? -20.459 21.524 26.525 1.00 47.47 75 PRO A O 1
ATOM 615 N N . GLY A 1 76 ? -21.197 20.413 24.706 1.00 47.34 76 GLY A N 1
ATOM 616 C CA . GLY A 1 76 ? -21.899 21.525 24.070 1.00 47.34 76 GLY A CA 1
ATOM 617 C C . GLY A 1 76 ? -2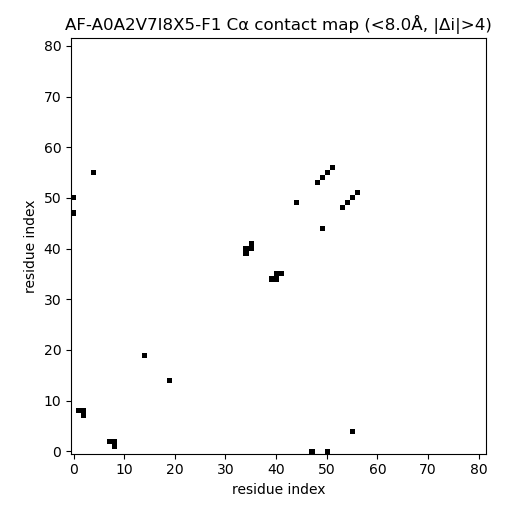1.084 22.262 23.019 1.00 47.34 76 GLY A C 1
ATOM 618 O O . GLY A 1 76 ? -20.388 23.212 23.337 1.00 47.34 76 GLY A O 1
ATOM 619 N N . GLU A 1 77 ? -21.273 21.891 21.754 1.00 36.09 77 GLU A N 1
ATOM 620 C CA . GLU A 1 77 ? -21.333 22.881 20.678 1.00 36.09 77 GLU A CA 1
ATOM 621 C C . GLU A 1 77 ? -22.066 22.284 19.473 1.00 36.09 77 GLU A C 1
ATOM 623 O O . GLU A 1 77 ? -21.578 21.412 18.753 1.00 36.09 77 GLU A O 1
ATOM 628 N N . THR A 1 78 ? -23.309 22.726 19.306 1.00 47.38 78 THR A N 1
ATOM 629 C CA . THR A 1 78 ? -24.138 22.486 18.128 1.00 47.38 78 THR A CA 1
ATOM 630 C C . THR A 1 78 ? -23.517 23.239 16.959 1.00 47.38 78 THR A C 1
ATOM 632 O O . THR A 1 78 ? -23.515 24.467 16.979 1.00 47.38 78 THR A O 1
ATOM 635 N N . ASN A 1 79 ? -23.033 22.547 15.925 1.00 40.31 79 ASN A N 1
ATOM 636 C CA . ASN A 1 79 ? -22.650 23.222 14.687 1.00 40.31 79 ASN A CA 1
ATOM 637 C C . ASN A 1 79 ? -23.713 22.991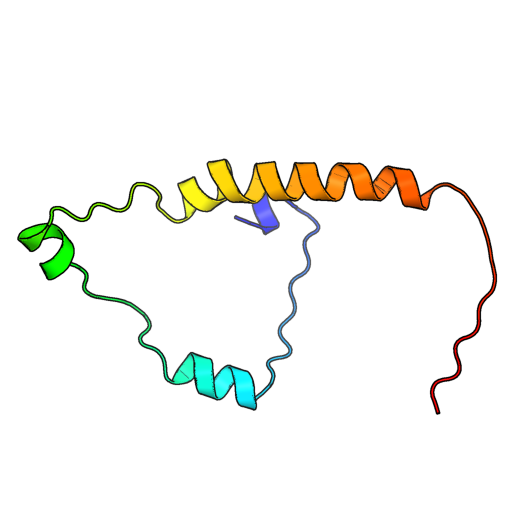 13.607 1.00 40.31 79 ASN A C 1
ATOM 639 O O . ASN A 1 79 ? -23.762 21.948 12.955 1.00 40.31 79 ASN A O 1
ATOM 643 N N . HIS A 1 80 ? -24.593 23.982 13.462 1.00 42.38 80 HIS A N 1
ATOM 644 C CA . HIS A 1 80 ? -25.416 24.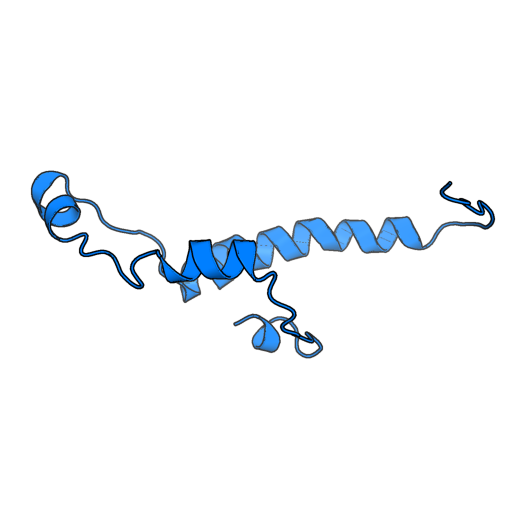175 12.275 1.00 42.38 80 HIS A CA 1
ATOM 645 C C . HIS A 1 80 ? -24.504 24.555 11.106 1.00 42.38 80 HIS A C 1
ATOM 647 O O . HIS A 1 80 ? -23.882 25.614 11.128 1.00 42.38 80 HIS A O 1
ATOM 653 N N . VAL A 1 81 ? -24.471 23.731 10.062 1.00 49.06 81 VAL A N 1
ATOM 654 C CA . VAL A 1 81 ? -23.863 24.105 8.781 1.00 49.06 81 VAL A CA 1
ATOM 655 C C . VAL A 1 81 ? -24.977 24.640 7.881 1.00 49.06 81 VAL A C 1
ATOM 657 O O . VAL A 1 81 ? -25.952 23.935 7.620 1.00 49.06 81 VAL A O 1
ATOM 660 N N . ARG A 1 82 ? -24.855 25.916 7.499 1.00 50.22 82 ARG A N 1
ATOM 661 C CA . ARG A 1 82 ? -25.591 26.527 6.384 1.00 50.22 82 ARG A CA 1
ATOM 662 C C . ARG A 1 82 ? -25.003 26.068 5.059 1.00 50.22 82 ARG A C 1
ATOM 664 O O . ARG A 1 82 ? -23.763 25.914 5.013 1.00 50.22 82 ARG A O 1
#

pLDDT: mean 85.76, std 20.52, range [36.09, 98.56]

Radius of gyration: 20.69 Å; Cα contacts (8 Å, |Δi|>4): 16; chains: 1; bounding box: 47×37×46 Å

Sequence (82 aa):
LVRQAFAGAEIAFAPDRRRQAIVDSWPEDVDDTRARRDWGFRPAYDLDRTFNEYLLPNVTRRYARGSERSAGAMPGETNHVR

Mean predicted aligned error: 9.58 Å